Protein AF-D5GDV1-F1 (afdb_monomer)

Solvent-accessible surface area (backbone atoms only — not comparable to full-atom values): 8425 Å² total; per-residue (Å²): 134,84,74,83,81,72,73,79,69,50,81,59,55,53,43,49,48,24,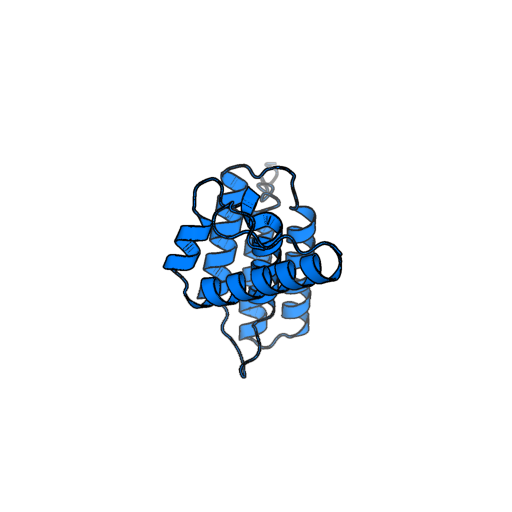51,50,50,18,43,52,23,57,71,71,67,37,60,72,55,20,51,51,21,46,52,52,32,54,52,51,55,61,70,63,66,62,95,67,64,55,75,68,58,41,49,44,51,53,52,40,53,52,48,42,66,72,66,52,68,68,56,94,88,40,81,35,68,65,53,52,52,54,38,50,50,46,44,76,44,34,84,54,60,34,74,84,42,62,54,61,50,46,35,74,74,33,60,69,56,36,54,53,31,52,51,47,45,52,52,50,51,54,53,48,56,74,70,45,90,68,90,79,45,63,60,96,88,38,82,54,130

Sequence (145 aa):
MLRPEWHDSGPEELLLMHARVYALANYWAIEELSELALNRLLFNLQALKATEYNPVQVRYIVELISYVYEKTCMRHGEREPMRQGVTRFTALELTKLDSEGEIARLMGTYGDFADDLLSDLTRRIKLAEVWGGTQHRYLAGIEVC

Mean predicted aligned error: 8.21 Å

Organism: Tuber melanosporum (strain Mel28) (NCBI:txid656061)

Radius of gyration: 17.9 Å; Cα contacts (8 Å, |Δi|>4): 116; chains: 1; bounding box: 34×57×50 Å

Nearest PDB structures (foldseek):
  6hc2-assembly4_S  TM=3.758E-01  e=1.257E+00  Homo sapiens
  5cwn-assembly1_A  TM=3.656E-01  e=2.525E+00  synthetic construct
  5l0y-assembly1_A  TM=4.109E-01  e=3.952E+00  Thermochaetoides thermophila DSM 1495
  5l0y-assembly2_B  TM=3.747E-01  e=6.502E+00  Thermochaetoides thermophila DSM 1495
  4wng-assembly1_A  TM=3.299E-01  e=7.936E+00  Homo sapiens

Foldseek 3Di:
DDDPPPPPPPLLNLLVVLLVQLLVCVVVVVPVSNVVSLVSNLVSLVVPDDPADDPVNLVSLLVNQVSNLVRDDDDPPDDDSSLLSSLLSCLVCVVRSCPVPSVVVVCVVRVVSVVSNVVNNVVVVVVCPVVPPDDQDDDPNDGDD

pLDDT: mean 85.56, std 16.42, range [36.88, 98.19]

Secondary structure (DSSP, 8-state):
-PPP------HHHHHHHHHHHHHHHHHTT-HHHHHHHHHHHHHHHHHT--SS--HHHHHHHHHHHHHHHHH---BTTBPPHHHHHHHHHHHHHHHHHTTTSHHHHHHHH-HHHHHHHHHHHHHHHHHHHHHS----EEETTEEE-

Structure (mmCIF, N/CA/C/O backbone):
data_AF-D5GDV1-F1
#
_entry.id   AF-D5GDV1-F1
#
loop_
_atom_site.group_PDB
_atom_site.id
_atom_site.type_symbol
_atom_site.label_atom_id
_atom_site.label_alt_id
_atom_site.label_comp_id
_atom_site.label_asym_id
_atom_site.label_entity_id
_atom_site.label_seq_id
_atom_site.pdbx_PDB_ins_code
_atom_site.Cartn_x
_atom_site.Cartn_y
_atom_site.Cartn_z
_atom_site.occupancy
_atom_site.B_iso_or_equiv
_atom_site.auth_seq_id
_atom_site.auth_comp_id
_atom_site.auth_asym_id
_atom_site.auth_atom_id
_atom_site.pdbx_PDB_model_num
ATOM 1 N N . MET A 1 1 ? -5.353 38.012 -19.685 1.00 40.47 1 MET A N 1
ATOM 2 C CA . MET A 1 1 ? -4.356 36.922 -19.711 1.00 40.47 1 MET A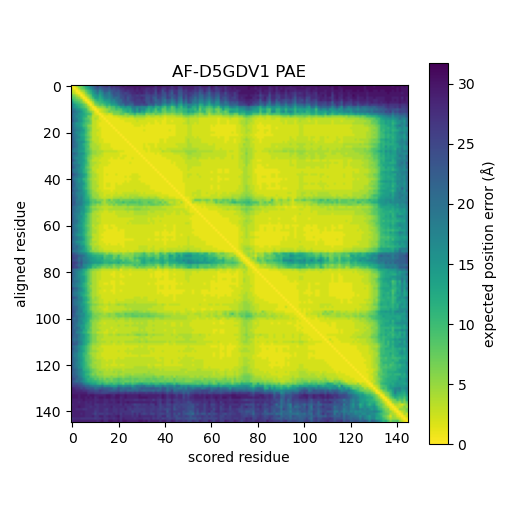 CA 1
ATOM 3 C C . MET A 1 1 ? -4.811 35.908 -18.671 1.00 40.47 1 MET A C 1
ATOM 5 O O . MET A 1 1 ? -4.732 36.203 -17.487 1.00 40.47 1 MET A O 1
ATOM 9 N N . LEU A 1 2 ? -5.456 34.825 -19.107 1.00 38.50 2 LEU A N 1
ATOM 10 C CA . LEU A 1 2 ? -6.005 33.794 -18.220 1.00 38.50 2 LEU A CA 1
ATOM 11 C C . LEU A 1 2 ? -4.826 33.014 -17.624 1.00 38.50 2 LEU A C 1
ATOM 13 O O . LEU A 1 2 ? -3.999 32.499 -18.375 1.00 38.50 2 LEU A O 1
ATOM 17 N N . ARG A 1 3 ? -4.699 32.996 -16.292 1.00 36.88 3 ARG A N 1
ATOM 18 C CA . ARG A 1 3 ? -3.774 32.074 -15.619 1.00 36.88 3 ARG A CA 1
ATOM 19 C C . ARG A 1 3 ? -4.265 30.649 -15.900 1.00 36.88 3 ARG A C 1
ATOM 21 O O . ARG A 1 3 ? -5.477 30.449 -15.860 1.00 36.88 3 ARG A O 1
ATOM 28 N N . PRO A 1 4 ? -3.381 29.677 -16.176 1.00 42.59 4 PRO A N 1
ATOM 29 C CA . PRO A 1 4 ? -3.809 28.292 -16.222 1.00 42.59 4 PRO A CA 1
ATOM 30 C C . PRO A 1 4 ? -4.294 27.928 -14.820 1.00 42.59 4 PRO A C 1
ATOM 32 O O . PRO A 1 4 ? -3.547 28.071 -13.850 1.00 42.59 4 PRO A O 1
ATOM 35 N N . GLU A 1 5 ? -5.550 27.506 -14.721 1.00 38.50 5 GLU A N 1
ATOM 36 C CA . GLU A 1 5 ? -6.055 26.769 -13.572 1.00 38.50 5 GLU A CA 1
ATOM 37 C C . GLU A 1 5 ? -5.334 25.421 -13.577 1.00 38.50 5 GLU A C 1
ATOM 39 O O . GLU A 1 5 ? -5.803 24.432 -14.134 1.00 38.50 5 GLU A O 1
ATOM 44 N N . TRP A 1 6 ? -4.132 25.392 -13.005 1.00 45.56 6 TRP A N 1
ATOM 45 C CA . TRP A 1 6 ? -3.652 24.161 -12.410 1.00 45.56 6 TRP A CA 1
ATOM 46 C C . TRP A 1 6 ? -4.660 23.878 -11.305 1.00 45.56 6 TRP A C 1
ATOM 48 O O . TRP A 1 6 ? -4.632 24.524 -10.259 1.00 45.56 6 TRP A O 1
ATOM 58 N N . HIS A 1 7 ? -5.630 23.008 -11.587 1.00 47.53 7 HIS A N 1
ATOM 59 C CA . HIS A 1 7 ? -6.319 22.303 -10.524 1.00 47.53 7 HIS A CA 1
ATOM 60 C C . HIS A 1 7 ? -5.200 21.774 -9.633 1.00 47.53 7 HIS A C 1
ATOM 62 O O . HIS A 1 7 ? -4.382 20.984 -10.103 1.00 47.53 7 HIS A O 1
ATOM 68 N N . ASP A 1 8 ? -5.097 22.294 -8.409 1.00 49.88 8 ASP A N 1
ATOM 69 C CA . ASP A 1 8 ? -4.275 21.679 -7.378 1.00 49.88 8 ASP A CA 1
ATOM 70 C C . ASP A 1 8 ? -4.830 20.264 -7.231 1.00 49.88 8 ASP A C 1
ATOM 72 O O . ASP A 1 8 ? -5.849 20.037 -6.576 1.00 49.88 8 ASP A O 1
ATOM 76 N N . SER A 1 9 ? -4.219 19.329 -7.955 1.00 55.94 9 SER A N 1
ATOM 77 C CA . SER A 1 9 ? -4.383 17.906 -7.759 1.00 55.94 9 SER A CA 1
ATOM 78 C C . SER A 1 9 ? -4.232 17.671 -6.269 1.00 55.94 9 SER A C 1
ATOM 80 O O . SER A 1 9 ? -3.174 17.967 -5.705 1.00 55.94 9 SER A O 1
ATOM 82 N N . GLY A 1 10 ? -5.308 17.226 -5.616 1.00 63.50 10 GLY A N 1
ATOM 83 C CA . GLY A 1 10 ? -5.282 16.971 -4.181 1.00 63.50 10 GLY A CA 1
ATOM 84 C C . GLY A 1 10 ? -4.095 16.065 -3.831 1.00 63.50 10 GLY A C 1
ATOM 85 O O . GLY A 1 10 ? -3.639 15.295 -4.688 1.00 63.50 10 GLY A O 1
ATOM 86 N N . PRO A 1 11 ? -3.564 16.128 -2.598 1.00 65.00 11 PRO A N 1
ATOM 87 C CA . PRO A 1 11 ? -2.437 15.291 -2.181 1.00 65.00 11 PRO A CA 1
ATOM 88 C C . PRO A 1 11 ? -2.655 13.791 -2.458 1.00 65.00 11 PRO A C 1
ATOM 90 O O . PRO A 1 11 ? -1.700 13.030 -2.590 1.00 65.00 11 PRO A O 1
ATOM 93 N N . GLU A 1 12 ? -3.905 13.367 -2.609 1.00 69.62 12 GLU A N 1
ATOM 94 C CA . GLU A 1 12 ? -4.311 12.015 -2.951 1.00 69.62 12 GLU A CA 1
ATOM 95 C C . GLU A 1 12 ? -4.140 11.649 -4.442 1.00 69.62 12 GLU A C 1
ATOM 97 O O . GLU A 1 12 ? -3.804 10.507 -4.753 1.00 69.62 12 GLU A O 1
ATOM 102 N N . GLU A 1 13 ? -4.270 12.596 -5.379 1.00 79.44 13 GLU A N 1
ATOM 103 C CA . GLU A 1 13 ? -4.007 12.356 -6.811 1.00 79.44 13 GLU A CA 1
ATOM 104 C C . GLU A 1 13 ? -2.504 12.132 -7.070 1.00 79.44 13 GLU A C 1
ATOM 106 O O . GLU A 1 13 ? -2.110 11.354 -7.948 1.00 79.44 13 GLU A O 1
ATOM 111 N N . LEU A 1 14 ? -1.647 12.726 -6.229 1.00 87.50 14 LEU A N 1
ATOM 112 C CA . LEU A 1 14 ? -0.201 12.495 -6.249 1.00 87.50 14 LEU A CA 1
ATOM 113 C C . LEU A 1 14 ? 0.154 11.025 -5.976 1.00 87.50 14 LEU A C 1
ATOM 115 O O . LEU A 1 14 ? 1.105 10.513 -6.570 1.00 87.50 14 LEU A O 1
ATOM 119 N N . LEU A 1 15 ? -0.607 10.321 -5.127 1.00 92.81 15 LEU A N 1
ATOM 120 C CA . LEU A 1 15 ? -0.363 8.902 -4.840 1.00 92.81 15 LEU A CA 1
ATOM 121 C C . LEU A 1 15 ? -0.482 8.061 -6.110 1.00 92.81 15 LEU A C 1
ATOM 123 O O . LEU A 1 15 ? 0.431 7.308 -6.456 1.00 92.81 15 LEU A O 1
ATOM 127 N N . LEU A 1 16 ? -1.581 8.231 -6.844 1.00 94.38 16 LEU A N 1
ATOM 128 C CA . LEU A 1 16 ? -1.817 7.468 -8.063 1.00 94.38 16 LEU A CA 1
ATOM 129 C C . LEU A 1 16 ? -0.818 7.848 -9.164 1.00 94.38 16 LEU A C 1
ATOM 131 O O . LEU A 1 16 ? -0.370 6.981 -9.915 1.00 94.38 16 LEU A O 1
ATOM 135 N N . MET A 1 17 ? -0.408 9.119 -9.238 1.00 95.50 17 MET A N 1
ATOM 136 C CA . MET A 1 17 ? 0.660 9.538 -10.148 1.00 95.50 17 MET A CA 1
ATOM 137 C C . MET A 1 17 ? 1.989 8.844 -9.844 1.00 95.50 17 MET A C 1
ATOM 139 O O . MET A 1 17 ? 2.610 8.305 -10.761 1.00 95.50 17 MET A O 1
ATOM 143 N N . HIS A 1 18 ? 2.420 8.796 -8.582 1.00 96.81 18 HIS A N 1
ATOM 144 C CA . HIS A 1 18 ? 3.657 8.103 -8.222 1.00 96.81 18 HIS A CA 1
ATOM 145 C C . HIS A 1 18 ? 3.580 6.599 -8.506 1.00 96.81 18 HIS A C 1
ATOM 147 O O . HIS A 1 18 ? 4.538 6.040 -9.038 1.00 96.81 18 HIS A O 1
ATOM 153 N N . ALA A 1 19 ? 2.436 5.956 -8.258 1.00 97.00 19 ALA A N 1
ATOM 154 C CA . ALA A 1 19 ? 2.230 4.554 -8.617 1.00 97.00 19 ALA A CA 1
ATOM 155 C C . ALA A 1 19 ? 2.312 4.318 -10.138 1.00 97.00 19 ALA A C 1
ATOM 157 O O . ALA A 1 19 ? 2.924 3.348 -10.584 1.00 97.00 19 ALA A O 1
ATOM 158 N N . ARG A 1 20 ? 1.756 5.228 -10.950 1.00 97.12 20 ARG A N 1
ATOM 159 C CA . ARG A 1 20 ? 1.838 5.165 -12.420 1.00 97.12 20 ARG A CA 1
ATOM 160 C C . ARG A 1 20 ? 3.262 5.332 -12.935 1.00 97.12 20 ARG A C 1
ATOM 162 O O . ARG A 1 20 ? 3.697 4.551 -13.780 1.00 97.12 20 ARG A O 1
ATOM 169 N N . VAL A 1 21 ? 3.992 6.322 -12.418 1.00 97.81 21 VAL A N 1
ATOM 170 C CA . VAL A 1 21 ? 5.405 6.537 -12.769 1.00 97.81 21 VAL A CA 1
ATOM 171 C C . VAL A 1 21 ? 6.234 5.322 -12.371 1.00 97.81 21 VAL A C 1
ATOM 173 O O . VAL A 1 21 ? 7.039 4.859 -13.173 1.00 97.81 21 VAL A O 1
ATOM 176 N N . TYR A 1 22 ? 5.993 4.767 -11.182 1.00 97.56 22 TYR A N 1
ATOM 177 C CA . TYR A 1 22 ? 6.646 3.544 -10.730 1.00 97.56 22 TYR A CA 1
ATOM 178 C C . TYR A 1 22 ? 6.404 2.381 -11.691 1.00 97.56 22 TYR A C 1
ATOM 180 O O . TYR A 1 22 ? 7.362 1.778 -12.166 1.00 97.56 22 TYR A O 1
ATOM 188 N N . ALA A 1 23 ? 5.140 2.080 -12.010 1.00 95.88 23 ALA A N 1
ATOM 189 C CA . ALA A 1 23 ? 4.791 0.959 -12.878 1.00 95.88 23 ALA A CA 1
ATOM 190 C C . ALA A 1 23 ? 5.430 1.103 -14.268 1.00 95.88 23 ALA A C 1
ATOM 192 O O . ALA A 1 23 ? 5.982 0.138 -14.797 1.00 95.88 23 ALA A O 1
ATOM 193 N N . LEU A 1 24 ? 5.421 2.317 -14.827 1.00 96.81 24 LEU A N 1
ATOM 194 C CA . LEU A 1 24 ? 6.059 2.615 -16.105 1.00 96.81 24 LEU A CA 1
ATOM 195 C C . LEU A 1 24 ? 7.584 2.447 -16.034 1.00 96.81 24 LEU A C 1
ATOM 197 O O . LEU A 1 24 ? 8.160 1.745 -16.860 1.00 96.81 24 LEU A O 1
ATOM 201 N N . ALA A 1 25 ? 8.241 3.052 -15.044 1.00 96.50 25 ALA A N 1
ATOM 202 C CA . ALA A 1 25 ? 9.689 2.960 -14.872 1.00 96.50 25 ALA A CA 1
ATOM 203 C C . ALA A 1 25 ? 10.143 1.512 -14.643 1.00 96.50 25 ALA A C 1
ATOM 205 O O . ALA A 1 25 ? 11.099 1.057 -15.264 1.00 96.50 25 ALA A O 1
ATOM 206 N N . ASN A 1 26 ? 9.407 0.762 -13.822 1.00 93.81 26 ASN A N 1
ATOM 207 C CA . ASN A 1 26 ? 9.676 -0.644 -13.539 1.00 93.81 26 ASN A CA 1
ATOM 208 C C . ASN A 1 26 ? 9.436 -1.550 -14.762 1.00 93.81 26 ASN A C 1
ATOM 210 O O . ASN A 1 26 ? 10.113 -2.569 -14.927 1.00 93.81 26 ASN A O 1
ATOM 214 N N . TYR A 1 27 ? 8.484 -1.201 -15.636 1.00 93.19 27 TYR A N 1
ATOM 215 C CA . TYR A 1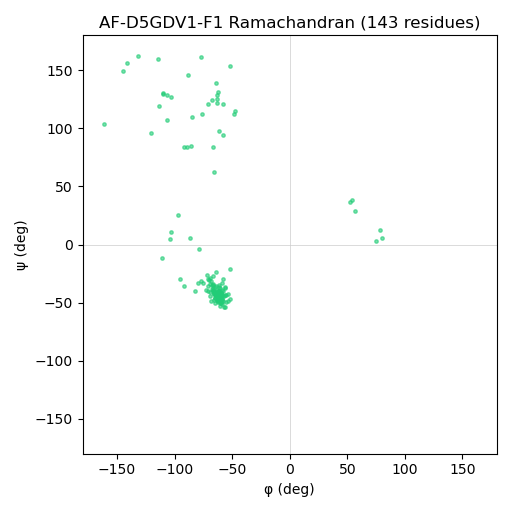 27 ? 8.281 -1.886 -16.916 1.00 93.19 27 TYR A CA 1
ATOM 216 C C . TYR A 1 27 ? 9.474 -1.683 -17.859 1.00 93.19 27 TYR A C 1
ATOM 218 O O . TYR A 1 27 ? 9.938 -2.641 -18.470 1.00 93.19 27 TYR A O 1
ATOM 226 N N . TRP A 1 28 ? 10.009 -0.461 -17.924 1.00 95.69 28 TRP A N 1
ATOM 227 C CA . TRP A 1 28 ? 11.162 -0.109 -18.762 1.00 95.69 28 TRP A CA 1
ATOM 228 C C . TRP A 1 28 ? 12.528 -0.354 -18.104 1.00 95.69 28 TRP A C 1
ATOM 230 O O . TRP A 1 28 ? 13.544 0.008 -18.689 1.00 95.69 28 TRP A O 1
ATOM 240 N N . ALA A 1 29 ? 12.561 -0.957 -16.911 1.00 93.81 29 ALA A N 1
ATOM 241 C CA . ALA A 1 29 ? 13.777 -1.199 -16.127 1.00 93.81 29 ALA A CA 1
ATOM 242 C C . ALA A 1 29 ? 14.623 0.070 -15.872 1.00 93.81 29 ALA A C 1
ATOM 244 O O . ALA A 1 29 ? 15.849 0.030 -15.886 1.00 93.81 29 ALA A O 1
ATOM 245 N N . ILE A 1 30 ? 13.959 1.204 -15.633 1.00 97.12 30 ILE A N 1
ATOM 246 C CA . ILE A 1 30 ? 14.600 2.459 -15.221 1.00 97.12 30 ILE A CA 1
ATOM 247 C C . ILE A 1 30 ? 14.614 2.490 -13.689 1.00 97.12 30 ILE A C 1
ATOM 249 O O . ILE A 1 30 ? 13.698 3.029 -13.056 1.00 97.12 30 ILE A O 1
ATOM 253 N N . GLU A 1 31 ? 15.619 1.845 -13.100 1.00 95.69 31 GLU A N 1
ATOM 254 C CA . GLU A 1 31 ? 15.681 1.561 -11.663 1.00 95.69 31 GLU A CA 1
ATOM 255 C C . GLU A 1 31 ? 15.605 2.832 -10.812 1.00 95.69 31 GLU A C 1
ATOM 257 O O . GLU A 1 31 ? 14.733 2.921 -9.946 1.00 95.69 31 GLU A O 1
ATOM 262 N N . GLU A 1 32 ? 16.400 3.860 -11.116 1.00 97.88 32 GLU A N 1
ATOM 263 C CA . GLU A 1 32 ? 16.459 5.087 -10.312 1.00 97.88 32 GLU A CA 1
ATOM 264 C C . GLU A 1 32 ? 15.125 5.841 -10.315 1.00 97.88 32 GLU A C 1
ATOM 266 O O . GLU A 1 32 ? 14.712 6.417 -9.304 1.00 97.88 32 GLU A O 1
ATOM 271 N N . LEU A 1 33 ? 14.411 5.822 -11.446 1.00 97.88 33 LEU A N 1
ATOM 272 C CA . LEU A 1 33 ? 13.095 6.449 -11.548 1.00 97.88 33 LEU A CA 1
ATOM 273 C C . LEU A 1 33 ? 12.036 5.647 -10.786 1.00 97.88 33 LEU A C 1
ATOM 275 O O . LEU A 1 33 ? 11.174 6.240 -10.134 1.00 97.88 33 LEU A O 1
ATOM 279 N N . SER A 1 34 ? 12.104 4.315 -10.845 1.00 97.06 34 SER A N 1
ATOM 280 C CA . SER A 1 34 ? 11.205 3.454 -10.077 1.00 97.06 34 SER A CA 1
ATOM 281 C C . SER A 1 34 ? 11.427 3.641 -8.572 1.00 97.06 34 SER A C 1
ATOM 283 O O . SER A 1 34 ? 10.472 3.865 -7.831 1.00 97.06 34 SER A O 1
ATOM 285 N N . GLU A 1 35 ? 12.677 3.689 -8.115 1.00 97.62 35 GLU A N 1
ATOM 286 C CA . GLU A 1 35 ? 13.008 3.908 -6.710 1.00 97.62 35 GLU A CA 1
ATOM 287 C C . GLU A 1 35 ? 12.553 5.296 -6.237 1.00 97.62 35 GLU A C 1
ATOM 289 O O . GLU A 1 35 ? 11.917 5.428 -5.188 1.00 97.62 35 GLU A O 1
ATOM 294 N N . LEU A 1 36 ? 12.794 6.339 -7.037 1.00 98.19 36 LEU A N 1
ATOM 295 C CA . LEU A 1 36 ? 12.334 7.692 -6.730 1.00 98.19 36 LEU A CA 1
ATOM 296 C C . LEU A 1 36 ? 10.806 7.753 -6.599 1.00 98.19 36 LEU A C 1
ATOM 298 O O . LEU A 1 36 ? 10.294 8.358 -5.653 1.00 98.19 36 LEU A O 1
ATOM 302 N N . ALA A 1 37 ? 10.075 7.134 -7.527 1.00 98.06 37 ALA A N 1
ATOM 303 C CA . ALA A 1 37 ? 8.617 7.105 -7.500 1.00 98.06 37 ALA A CA 1
ATOM 304 C C . ALA A 1 37 ? 8.082 6.352 -6.273 1.00 98.06 37 ALA A C 1
ATOM 306 O O . ALA A 1 37 ? 7.176 6.851 -5.600 1.00 98.06 37 ALA A O 1
ATOM 307 N N . LEU A 1 38 ? 8.685 5.207 -5.933 1.00 97.94 38 LEU A N 1
ATOM 308 C CA . LEU A 1 38 ? 8.359 4.451 -4.724 1.00 97.94 38 LEU A CA 1
ATOM 309 C C . LEU A 1 38 ? 8.587 5.293 -3.465 1.00 97.94 38 LEU A C 1
ATOM 311 O O . LEU A 1 38 ? 7.682 5.437 -2.645 1.00 97.94 38 LEU A O 1
ATOM 315 N N . ASN A 1 39 ? 9.761 5.910 -3.333 1.00 97.88 39 ASN A N 1
ATOM 316 C CA . ASN A 1 39 ? 10.107 6.732 -2.176 1.00 97.88 39 ASN A CA 1
ATOM 317 C C . ASN A 1 39 ? 9.142 7.912 -1.996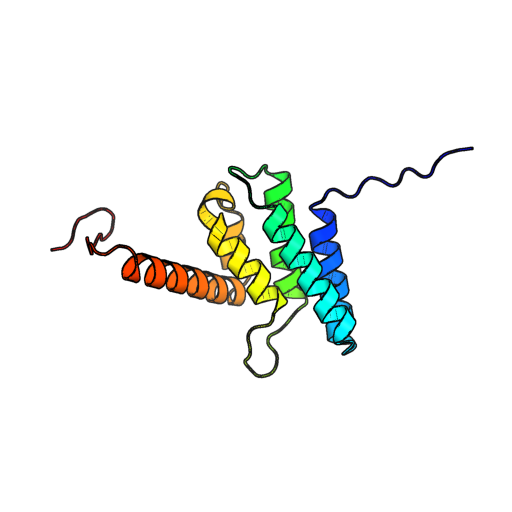 1.00 97.88 39 ASN A C 1
ATOM 319 O O . ASN A 1 39 ? 8.712 8.202 -0.878 1.00 97.88 39 ASN A O 1
ATOM 323 N N . ARG A 1 40 ? 8.753 8.574 -3.093 1.00 96.88 40 ARG A N 1
ATOM 324 C CA . ARG A 1 40 ? 7.775 9.672 -3.053 1.00 96.88 40 ARG A CA 1
ATOM 325 C C . ARG A 1 40 ? 6.387 9.196 -2.644 1.00 96.88 40 ARG A C 1
ATOM 327 O O . ARG A 1 40 ? 5.742 9.857 -1.833 1.00 96.88 40 ARG A O 1
ATOM 334 N N . LEU A 1 41 ? 5.947 8.044 -3.141 1.00 96.94 41 LEU A N 1
ATOM 335 C CA . LEU A 1 41 ? 4.678 7.457 -2.728 1.00 96.94 41 LEU A CA 1
ATOM 336 C C . LEU A 1 41 ? 4.670 7.118 -1.235 1.00 96.94 41 LEU A C 1
ATOM 338 O O . LEU A 1 41 ? 3.743 7.506 -0.530 1.00 96.94 41 LEU A O 1
ATOM 342 N N . LEU A 1 42 ? 5.714 6.450 -0.735 1.00 96.25 42 LEU A N 1
ATOM 343 C CA . LEU A 1 42 ? 5.818 6.083 0.680 1.00 96.25 42 LEU A CA 1
ATOM 344 C C . LEU A 1 42 ? 5.830 7.313 1.592 1.00 96.25 42 LEU A C 1
ATOM 346 O O . LEU A 1 42 ? 5.178 7.307 2.636 1.00 96.25 42 LEU A O 1
ATOM 350 N N . PHE A 1 43 ? 6.529 8.375 1.188 1.00 94.94 43 PHE A N 1
ATOM 351 C CA . PHE A 1 43 ? 6.524 9.648 1.903 1.00 94.94 43 PHE A CA 1
ATOM 352 C C . PHE A 1 43 ? 5.112 10.247 1.987 1.00 94.94 43 PHE A C 1
ATOM 354 O O . PHE A 1 43 ? 4.663 10.623 3.069 1.00 94.94 43 PHE A O 1
ATOM 361 N N . ASN A 1 44 ? 4.379 10.274 0.872 1.00 93.25 44 ASN A N 1
ATOM 362 C CA . ASN A 1 44 ? 3.015 10.804 0.844 1.00 93.25 44 ASN A CA 1
ATOM 363 C C . ASN A 1 44 ? 2.029 9.936 1.645 1.00 93.25 44 ASN A C 1
ATOM 365 O O . ASN A 1 44 ? 1.198 10.479 2.366 1.00 93.25 44 ASN A O 1
ATOM 369 N N . LEU A 1 45 ? 2.154 8.603 1.612 1.00 93.75 45 LEU A N 1
ATOM 370 C CA . LEU A 1 45 ? 1.363 7.713 2.475 1.00 93.75 45 LEU A CA 1
ATOM 371 C C . LEU A 1 45 ? 1.630 7.974 3.962 1.00 93.75 45 LEU A C 1
ATOM 373 O O . LEU A 1 45 ? 0.706 7.981 4.770 1.00 93.75 45 LEU A O 1
ATOM 377 N N . GLN A 1 46 ? 2.885 8.218 4.344 1.00 92.19 46 GLN A N 1
ATOM 378 C CA . GLN A 1 46 ? 3.210 8.580 5.725 1.00 92.19 46 GLN A CA 1
ATOM 379 C C . GLN A 1 46 ? 2.590 9.919 6.128 1.00 92.19 46 GLN A C 1
ATOM 381 O O . GLN A 1 46 ? 2.070 10.023 7.238 1.00 92.19 46 GLN A O 1
ATOM 386 N N . ALA A 1 47 ? 2.614 10.910 5.235 1.00 90.19 47 ALA A N 1
ATOM 387 C CA . ALA A 1 47 ? 1.995 12.212 5.462 1.00 90.19 47 ALA A CA 1
ATOM 388 C C . ALA A 1 47 ? 0.458 12.138 5.537 1.00 90.19 47 ALA A C 1
ATOM 390 O O . ALA A 1 47 ? -0.157 12.948 6.223 1.00 90.19 47 ALA A O 1
ATOM 391 N N . LEU A 1 48 ? -0.155 11.149 4.879 1.00 89.69 48 LEU A N 1
ATOM 392 C CA . LEU A 1 48 ? -1.601 10.917 4.877 1.00 89.69 48 LEU A CA 1
ATOM 393 C C . LEU A 1 48 ? -2.111 10.209 6.148 1.00 89.69 48 LEU A C 1
ATOM 395 O O . LEU A 1 48 ? -3.314 10.010 6.309 1.00 89.69 48 LEU A O 1
ATOM 399 N N . LYS A 1 49 ? -1.235 9.799 7.073 1.00 88.38 49 LYS A N 1
ATOM 400 C CA . LYS A 1 49 ? -1.677 9.227 8.353 1.00 88.38 49 LYS A CA 1
ATOM 401 C C . LYS A 1 49 ? -2.561 10.221 9.099 1.00 88.38 49 LYS A C 1
ATOM 403 O O . LYS A 1 49 ? -2.120 11.311 9.451 1.00 88.38 49 LYS A O 1
ATOM 408 N N . ALA A 1 50 ? -3.792 9.811 9.375 1.00 84.06 50 ALA A N 1
ATOM 409 C CA . ALA A 1 50 ? -4.795 10.660 9.996 1.00 84.06 50 ALA A CA 1
ATOM 410 C C . ALA A 1 50 ? -5.486 9.940 11.158 1.00 84.06 50 ALA A C 1
ATOM 412 O O . ALA A 1 50 ? -5.430 8.714 11.289 1.00 84.06 50 ALA A O 1
ATOM 413 N N . THR A 1 51 ? -6.138 10.706 12.030 1.00 83.19 51 THR A N 1
ATOM 414 C CA . THR A 1 51 ? -7.010 10.140 13.073 1.00 83.19 51 THR A CA 1
ATOM 415 C C . THR A 1 51 ? -8.270 9.530 12.457 1.00 83.19 51 THR A C 1
ATOM 417 O O . THR A 1 51 ? -8.736 8.501 12.935 1.00 83.19 51 THR A O 1
ATOM 420 N N . GLU A 1 52 ? -8.763 10.125 11.370 1.00 88.56 52 GLU A N 1
ATOM 421 C CA . GLU A 1 52 ? -9.945 9.706 10.620 1.00 88.56 52 GLU A CA 1
ATOM 422 C C . GLU A 1 52 ? -9.731 9.981 9.127 1.00 88.56 52 GLU A C 1
ATOM 424 O O . GLU A 1 52 ? -9.028 10.928 8.766 1.00 88.56 52 GLU A O 1
ATOM 429 N N . TYR A 1 53 ? -10.339 9.153 8.277 1.00 90.75 53 TYR A N 1
ATOM 430 C CA . TYR A 1 53 ? -10.331 9.315 6.827 1.00 90.75 53 TYR A CA 1
ATOM 431 C C . TYR A 1 53 ? -11.717 9.715 6.346 1.00 90.75 53 TYR A C 1
ATOM 433 O O . TYR A 1 53 ? -12.706 9.069 6.686 1.00 90.75 53 TYR A O 1
ATOM 441 N N . ASN A 1 54 ? -11.793 10.758 5.523 1.00 90.81 54 ASN A N 1
ATOM 442 C CA . ASN A 1 54 ? -13.044 11.080 4.844 1.00 90.81 54 ASN A CA 1
ATOM 443 C C . ASN A 1 54 ? -13.280 10.122 3.647 1.00 90.81 54 ASN A C 1
ATOM 445 O O . ASN A 1 54 ? -12.322 9.524 3.143 1.00 90.81 54 ASN A O 1
ATOM 449 N N . PRO A 1 55 ? -14.519 10.001 3.131 1.00 90.94 55 PRO A N 1
ATOM 450 C CA . PRO A 1 55 ? -14.833 9.065 2.042 1.00 90.94 55 PRO A CA 1
ATOM 451 C C . PRO A 1 55 ? -14.016 9.284 0.761 1.00 90.94 55 PRO A C 1
ATOM 453 O O . PRO A 1 55 ? -13.734 8.344 0.019 1.00 90.94 55 PRO A O 1
ATOM 456 N N . VAL A 1 56 ? -13.600 10.526 0.493 1.00 89.62 56 VAL A N 1
ATOM 457 C CA . VAL A 1 56 ? -12.771 10.856 -0.672 1.00 89.62 56 VAL A CA 1
ATOM 458 C C . VAL A 1 56 ? -11.366 10.268 -0.513 1.00 89.62 56 VAL A C 1
ATOM 460 O O . VAL A 1 56 ? -10.864 9.642 -1.442 1.00 89.62 56 VAL A O 1
ATOM 463 N N . GLN A 1 57 ? -10.759 10.394 0.668 1.00 91.06 57 GLN A N 1
ATOM 464 C CA . GLN A 1 57 ? -9.452 9.806 0.975 1.00 91.06 57 GLN A CA 1
ATOM 465 C C . GLN A 1 57 ? -9.483 8.278 0.921 1.00 91.06 57 GLN A C 1
ATOM 467 O O . GLN A 1 57 ? -8.584 7.673 0.337 1.00 91.06 57 GLN A O 1
ATOM 472 N N . VAL A 1 58 ? -10.531 7.656 1.475 1.00 93.31 58 VAL A N 1
ATOM 473 C CA . VAL A 1 58 ? -10.721 6.198 1.396 1.00 93.31 58 VAL A CA 1
ATOM 474 C C .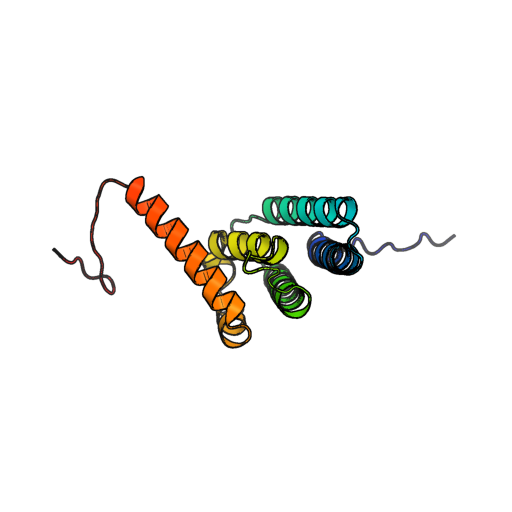 VAL A 1 58 ? -10.788 5.752 -0.063 1.00 93.31 58 VAL A C 1
ATOM 476 O O . VAL A 1 58 ? -10.059 4.839 -0.451 1.00 93.31 58 VAL A O 1
ATOM 479 N N . ARG A 1 59 ? -11.576 6.442 -0.900 1.00 92.44 59 ARG A N 1
ATOM 480 C CA . ARG A 1 59 ? -11.674 6.134 -2.334 1.00 92.44 59 ARG A CA 1
ATOM 481 C C . ARG A 1 59 ? -10.313 6.179 -3.030 1.00 92.44 59 ARG A C 1
ATOM 483 O O . ARG A 1 59 ? -9.997 5.267 -3.785 1.00 92.44 59 ARG A O 1
ATOM 490 N N . TYR A 1 60 ? -9.482 7.180 -2.752 1.00 92.38 60 TYR A N 1
ATOM 491 C CA . TYR A 1 60 ? -8.153 7.259 -3.362 1.00 92.38 60 TYR A CA 1
ATOM 492 C C . TYR A 1 60 ? -7.211 6.135 -2.921 1.00 92.38 60 TYR A C 1
ATOM 494 O O . TYR A 1 60 ? -6.448 5.619 -3.736 1.00 92.38 60 TYR A O 1
ATOM 502 N N . ILE A 1 61 ? -7.274 5.713 -1.656 1.00 95.19 61 ILE A N 1
ATOM 503 C CA . ILE A 1 61 ? -6.518 4.544 -1.188 1.00 95.19 61 ILE A CA 1
ATOM 504 C C . ILE A 1 61 ? -7.014 3.265 -1.868 1.00 95.19 61 ILE A C 1
ATOM 506 O O . ILE A 1 61 ? -6.203 2.439 -2.284 1.00 95.19 61 ILE A O 1
ATOM 510 N N . VAL A 1 62 ? -8.327 3.119 -2.043 1.00 96.12 62 VAL A N 1
ATOM 511 C CA . VAL A 1 62 ? -8.934 1.983 -2.750 1.00 96.12 62 VAL A CA 1
ATOM 512 C C . VAL A 1 62 ? -8.491 1.934 -4.214 1.00 96.12 62 VAL A C 1
ATOM 514 O O . VAL A 1 62 ? -8.100 0.874 -4.713 1.00 96.12 62 VAL A O 1
ATOM 517 N N . GLU A 1 63 ? -8.491 3.081 -4.895 1.00 96.19 63 GLU A N 1
ATOM 518 C CA . GLU A 1 63 ? -7.991 3.220 -6.265 1.00 96.19 63 GLU A CA 1
ATOM 519 C C . GLU A 1 63 ? -6.495 2.900 -6.357 1.00 96.19 63 GLU A C 1
ATOM 521 O O . GLU A 1 63 ? -6.071 2.199 -7.276 1.00 96.19 63 GLU A O 1
ATOM 526 N N . LEU A 1 64 ? -5.697 3.356 -5.388 1.00 97.12 64 LEU A N 1
ATOM 527 C CA . LEU A 1 64 ? -4.269 3.060 -5.322 1.00 97.12 64 LEU A CA 1
ATOM 528 C C . LEU A 1 64 ? -4.006 1.558 -5.162 1.00 97.12 64 LEU A C 1
ATOM 530 O O . LEU A 1 64 ? -3.187 1.009 -5.900 1.00 97.12 64 LEU A O 1
ATOM 534 N N . ILE A 1 65 ? -4.689 0.894 -4.223 1.00 97.44 65 ILE A N 1
ATOM 535 C CA . ILE A 1 65 ? -4.553 -0.554 -4.005 1.00 97.44 65 ILE A CA 1
ATOM 536 C C . ILE A 1 65 ? -4.917 -1.296 -5.290 1.00 97.44 65 ILE A C 1
ATOM 538 O O . ILE A 1 65 ? -4.118 -2.092 -5.780 1.00 97.44 65 ILE A O 1
ATOM 542 N N . SER A 1 66 ? -6.078 -0.983 -5.871 1.00 97.31 66 SER A N 1
ATOM 543 C CA . SER A 1 66 ? -6.536 -1.603 -7.120 1.00 97.31 66 SER A CA 1
ATOM 544 C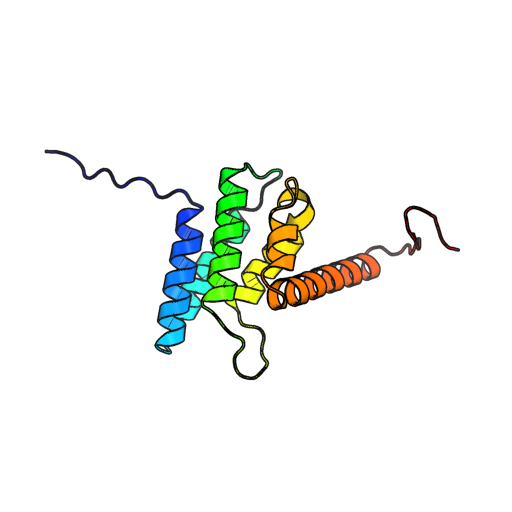 C . SER A 1 66 ? -5.495 -1.440 -8.226 1.00 97.31 66 SER A C 1
ATOM 546 O O . SER A 1 66 ? -5.063 -2.419 -8.827 1.00 97.31 66 SER A O 1
ATOM 548 N N . TYR A 1 67 ? -5.005 -0.215 -8.432 1.00 97.31 67 TYR A N 1
ATOM 549 C CA . TYR A 1 67 ? -4.009 0.073 -9.457 1.00 97.31 67 TYR A CA 1
ATOM 550 C C . TYR A 1 67 ? -2.721 -0.732 -9.264 1.00 97.31 67 TYR A C 1
ATOM 552 O O . TYR A 1 67 ? -2.210 -1.325 -10.212 1.00 97.31 67 TYR A O 1
ATOM 560 N N . VAL A 1 68 ? -2.176 -0.759 -8.047 1.00 96.50 68 VAL A N 1
ATOM 561 C CA . VAL A 1 68 ? -0.912 -1.449 -7.772 1.00 96.50 68 VAL A CA 1
ATOM 562 C C . VAL A 1 68 ? -1.068 -2.959 -7.970 1.00 96.50 68 VAL A C 1
ATOM 564 O O . VAL A 1 68 ? -0.224 -3.574 -8.617 1.00 96.50 68 VAL A O 1
ATOM 567 N N . TYR A 1 69 ? -2.173 -3.557 -7.521 1.00 95.62 69 TYR A N 1
ATOM 568 C CA . TYR A 1 69 ? -2.416 -4.987 -7.728 1.00 95.62 69 TYR A CA 1
ATOM 569 C C . TYR A 1 69 ? -2.747 -5.350 -9.185 1.00 95.62 69 TYR A C 1
ATOM 571 O O . TYR A 1 69 ? -2.422 -6.453 -9.619 1.00 95.62 69 TYR A O 1
ATOM 579 N N . GLU A 1 70 ? -3.293 -4.429 -9.979 1.00 95.19 70 GLU A N 1
ATOM 580 C CA . GLU A 1 70 ? -3.503 -4.636 -11.417 1.00 95.19 70 GLU A CA 1
ATOM 581 C C . GLU A 1 70 ? -2.239 -4.441 -12.268 1.00 95.19 70 GLU A C 1
ATOM 583 O O . GLU A 1 70 ? -2.110 -5.052 -13.332 1.00 95.19 70 GLU A O 1
ATOM 588 N N . LYS A 1 71 ? -1.347 -3.521 -11.876 1.00 95.00 71 LYS A N 1
ATOM 589 C CA . LYS A 1 71 ? -0.259 -3.027 -12.744 1.00 95.00 71 LYS A CA 1
ATOM 590 C C . LYS A 1 71 ? 1.134 -3.456 -12.327 1.00 95.00 71 LYS A C 1
ATOM 592 O O . LYS A 1 71 ? 2.067 -3.296 -13.114 1.00 95.00 71 LYS A O 1
ATOM 597 N N . THR A 1 72 ? 1.295 -4.008 -11.134 1.00 91.56 72 THR A N 1
ATOM 598 C CA . THR A 1 72 ? 2.552 -4.619 -10.705 1.00 91.56 72 THR A CA 1
ATOM 599 C C . THR A 1 72 ? 2.355 -6.116 -10.505 1.00 91.56 72 THR A C 1
ATOM 601 O O . THR A 1 72 ? 1.232 -6.591 -10.364 1.00 91.56 72 THR A O 1
ATOM 604 N N . CYS A 1 73 ? 3.437 -6.888 -10.529 1.00 82.00 73 CYS A N 1
ATOM 605 C CA . CYS A 1 73 ? 3.414 -8.323 -10.269 1.00 82.00 73 CYS A CA 1
ATOM 606 C C . CYS A 1 73 ? 4.648 -8.719 -9.459 1.00 82.00 73 CYS A C 1
ATOM 608 O O . CYS A 1 73 ? 5.673 -8.032 -9.496 1.00 82.00 73 CYS A O 1
ATOM 610 N N . MET A 1 74 ? 4.555 -9.833 -8.730 1.00 77.69 74 MET A N 1
ATOM 611 C CA . MET A 1 74 ? 5.719 -10.400 -8.054 1.00 77.69 74 MET A CA 1
ATOM 612 C C . MET A 1 74 ? 6.766 -10.798 -9.095 1.00 77.69 74 MET A C 1
ATOM 614 O O . MET A 1 74 ? 6.457 -11.479 -10.077 1.00 77.69 74 MET A O 1
ATOM 618 N N . ARG A 1 75 ? 8.015 -10.388 -8.876 1.00 68.69 75 ARG A N 1
ATOM 619 C CA . ARG A 1 75 ? 9.153 -10.799 -9.701 1.00 68.69 75 ARG A CA 1
ATOM 620 C C . ARG A 1 75 ? 10.024 -11.731 -8.872 1.00 68.69 75 ARG A C 1
ATOM 622 O O . ARG A 1 75 ? 10.362 -11.415 -7.740 1.00 68.69 75 ARG A O 1
ATOM 629 N N . HIS A 1 76 ? 10.363 -12.887 -9.437 1.00 71.69 76 HIS A N 1
ATOM 630 C CA . HIS A 1 76 ? 11.288 -13.853 -8.827 1.00 71.69 76 HIS A CA 1
ATOM 631 C C . HIS A 1 76 ? 10.889 -14.341 -7.419 1.00 71.69 76 HIS A C 1
ATOM 633 O O . HIS A 1 76 ? 11.746 -14.695 -6.619 1.00 71.69 76 HIS A O 1
ATOM 639 N N . GLY A 1 77 ? 9.586 -14.375 -7.113 1.00 71.94 77 GLY A N 1
ATOM 640 C CA . GLY A 1 77 ? 9.083 -14.809 -5.803 1.00 71.94 77 GLY A CA 1
ATOM 641 C C . GLY A 1 77 ? 9.282 -13.789 -4.677 1.00 71.94 77 GLY A C 1
ATOM 642 O O . GLY A 1 77 ? 8.920 -14.071 -3.537 1.00 71.94 77 GLY A O 1
ATOM 643 N N . GLU A 1 78 ? 9.815 -12.604 -4.980 1.00 77.44 78 GLU A N 1
ATOM 644 C CA . GLU A 1 78 ? 9.912 -11.507 -4.025 1.00 77.44 78 GLU A CA 1
ATOM 645 C C . GLU A 1 78 ? 8.643 -10.653 -4.051 1.00 77.44 78 GLU A C 1
ATOM 647 O O . GLU A 1 78 ? 8.005 -10.457 -5.095 1.00 77.44 78 GLU A O 1
ATOM 652 N N . ARG A 1 79 ? 8.273 -10.127 -2.876 1.00 80.00 79 ARG A N 1
ATOM 653 C CA . ARG A 1 79 ? 7.167 -9.173 -2.780 1.00 80.00 79 ARG A CA 1
ATOM 654 C C . ARG A 1 79 ? 7.519 -7.919 -3.556 1.00 80.00 79 ARG A C 1
ATOM 656 O O . ARG A 1 79 ? 8.553 -7.303 -3.322 1.00 80.00 79 ARG A O 1
ATOM 663 N N . GLU A 1 80 ? 6.606 -7.525 -4.428 1.00 93.31 80 GLU A N 1
ATOM 664 C CA . GLU A 1 80 ? 6.742 -6.306 -5.204 1.00 93.31 80 GLU A CA 1
ATOM 665 C C . GLU A 1 80 ? 6.764 -5.082 -4.253 1.00 93.31 80 GLU A C 1
ATOM 667 O O . GLU A 1 80 ? 5.861 -4.954 -3.415 1.00 93.31 80 GLU A O 1
ATOM 672 N N . PRO A 1 81 ? 7.796 -4.212 -4.311 1.00 95.12 81 PRO A N 1
ATOM 673 C CA . PRO A 1 81 ? 7.995 -3.137 -3.335 1.00 95.12 81 PRO A CA 1
ATOM 674 C C . PRO A 1 81 ? 6.816 -2.170 -3.188 1.00 95.12 81 PRO A C 1
ATOM 676 O O . PRO A 1 81 ? 6.506 -1.748 -2.071 1.00 95.12 81 PRO A O 1
ATOM 679 N N . MET A 1 82 ? 6.134 -1.834 -4.286 1.00 96.00 82 MET A N 1
ATOM 680 C CA . MET A 1 82 ? 4.973 -0.951 -4.263 1.00 96.00 82 MET A CA 1
ATOM 681 C C . MET A 1 82 ? 3.783 -1.611 -3.555 1.00 96.00 82 MET A C 1
ATOM 683 O O . MET A 1 82 ? 3.225 -1.008 -2.633 1.00 96.00 82 MET A O 1
ATOM 687 N N . ARG A 1 83 ? 3.445 -2.867 -3.895 1.00 96.12 83 ARG A N 1
ATOM 688 C CA . ARG A 1 83 ? 2.445 -3.676 -3.165 1.00 96.12 83 ARG A CA 1
ATOM 689 C C . ARG A 1 83 ? 2.777 -3.729 -1.680 1.00 96.12 83 ARG A C 1
ATOM 691 O O . ARG A 1 83 ? 1.927 -3.437 -0.847 1.00 96.12 83 ARG A O 1
ATOM 698 N N . GLN A 1 84 ? 4.030 -4.024 -1.334 1.00 95.56 84 GLN A N 1
ATOM 699 C CA . GLN A 1 84 ? 4.461 -4.094 0.062 1.00 95.56 84 GLN A CA 1
ATOM 700 C C . GLN A 1 84 ? 4.266 -2.758 0.797 1.00 95.56 84 GLN A C 1
ATOM 702 O O . GLN A 1 84 ? 3.807 -2.743 1.939 1.00 95.56 84 GLN A O 1
ATOM 707 N N . GLY A 1 85 ? 4.616 -1.640 0.163 1.00 96.31 85 GLY A N 1
ATOM 708 C CA . GLY A 1 85 ? 4.455 -0.303 0.724 1.00 96.31 85 GLY A CA 1
ATOM 709 C C . GLY A 1 85 ? 3.001 0.042 1.033 1.00 96.31 85 GLY A C 1
ATOM 710 O O . GLY A 1 85 ? 2.670 0.400 2.168 1.00 96.31 85 GLY A O 1
ATOM 711 N N . VAL A 1 86 ? 2.137 -0.115 0.029 1.00 96.75 86 VAL A N 1
ATOM 712 C CA . VAL A 1 86 ? 0.702 0.167 0.137 1.00 96.75 86 VAL A CA 1
ATOM 713 C C . VAL A 1 86 ? 0.050 -0.755 1.163 1.00 96.75 86 VAL A C 1
ATOM 715 O O . VAL A 1 86 ? -0.625 -0.279 2.071 1.00 96.75 86 VAL A O 1
ATOM 718 N N . THR A 1 87 ? 0.316 -2.059 1.104 1.00 96.88 87 THR A N 1
ATOM 719 C CA . THR A 1 87 ? -0.312 -3.028 2.007 1.00 96.88 87 THR A CA 1
ATOM 720 C C . THR A 1 87 ? 0.121 -2.846 3.460 1.00 96.88 87 THR A C 1
ATOM 722 O O . THR A 1 87 ? -0.706 -2.955 4.366 1.00 96.88 87 THR A O 1
ATOM 725 N N . ARG A 1 88 ? 1.377 -2.460 3.719 1.00 96.25 88 ARG A N 1
ATOM 726 C CA . ARG A 1 88 ? 1.825 -2.098 5.074 1.00 96.25 88 ARG A CA 1
ATOM 727 C C . ARG A 1 88 ? 1.106 -0.873 5.618 1.00 96.25 88 ARG A C 1
ATOM 729 O O . ARG A 1 88 ? 0.761 -0.858 6.801 1.00 96.25 88 ARG A O 1
ATOM 736 N N . PHE A 1 89 ? 0.908 0.146 4.785 1.00 96.44 89 PHE A N 1
ATOM 737 C CA . PHE A 1 89 ? 0.134 1.325 5.162 1.00 96.44 89 PHE A CA 1
ATOM 738 C C . PHE A 1 89 ? -1.320 0.943 5.464 1.00 96.44 89 PHE A C 1
ATOM 740 O O . PHE A 1 89 ? -1.813 1.248 6.548 1.00 96.44 89 PHE A O 1
ATOM 747 N N . THR A 1 90 ? -1.963 0.189 4.570 1.00 96.75 90 THR A N 1
ATOM 748 C CA . THR A 1 90 ? -3.346 -0.258 4.758 1.00 96.75 90 THR A CA 1
ATOM 749 C C . THR A 1 90 ? -3.499 -1.105 6.009 1.00 96.75 90 THR A C 1
ATOM 751 O O . THR A 1 90 ? -4.436 -0.890 6.764 1.00 96.75 90 THR A O 1
ATOM 754 N N . ALA A 1 91 ? -2.558 -2.011 6.296 1.00 96.50 91 ALA A N 1
ATOM 755 C CA . ALA A 1 91 ? -2.562 -2.762 7.542 1.00 96.50 91 ALA A CA 1
ATOM 756 C C . ALA A 1 91 ? -2.563 -1.804 8.740 1.00 96.50 91 ALA A C 1
ATOM 758 O O . ALA A 1 91 ? -3.435 -1.911 9.602 1.00 96.50 91 ALA A O 1
ATOM 759 N N . LEU A 1 92 ? -1.610 -0.863 8.794 1.00 95.50 92 LEU A N 1
ATOM 760 C CA . LEU A 1 92 ? -1.455 0.085 9.904 1.00 95.50 92 LEU A CA 1
ATOM 761 C C . LEU A 1 92 ? -2.738 0.861 10.209 1.00 95.50 92 LEU A C 1
ATOM 763 O O . LEU A 1 92 ? -3.093 0.983 11.381 1.00 95.50 92 LEU A O 1
ATOM 767 N N . GLU A 1 93 ? -3.432 1.303 9.167 1.00 95.25 93 GLU A N 1
ATOM 768 C CA . GLU A 1 93 ? -4.608 2.167 9.257 1.00 95.25 93 GLU A CA 1
ATOM 769 C C . GLU A 1 93 ? -5.936 1.413 9.034 1.00 95.25 93 GLU A C 1
ATOM 771 O O . GLU A 1 93 ? -6.985 2.044 8.915 1.00 95.25 93 GLU A O 1
ATOM 776 N N . LEU A 1 94 ? -5.915 0.071 9.005 1.00 95.31 94 LEU A N 1
ATOM 777 C CA . LEU A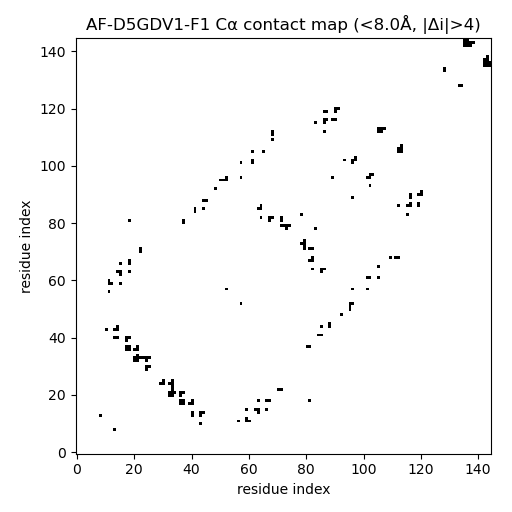 1 94 ? -7.037 -0.771 8.559 1.00 95.31 94 LEU A CA 1
ATOM 778 C C . LEU A 1 94 ? -8.357 -0.433 9.251 1.00 95.31 94 LEU A C 1
ATOM 780 O O . LEU A 1 94 ? -9.376 -0.274 8.590 1.00 95.31 94 LEU A O 1
ATOM 784 N N . THR A 1 95 ? -8.336 -0.279 10.576 1.00 92.12 95 THR A N 1
ATOM 785 C CA . THR A 1 95 ? -9.545 -0.007 11.367 1.00 92.12 95 THR A CA 1
ATOM 786 C C . THR A 1 95 ? -10.191 1.335 11.033 1.00 92.12 95 THR A C 1
ATOM 788 O O . THR A 1 95 ? -11.377 1.509 11.286 1.00 92.12 95 THR A O 1
ATOM 791 N N . LYS A 1 96 ? -9.422 2.288 10.495 1.00 93.75 96 LYS A N 1
ATOM 792 C CA . LYS A 1 96 ? -9.912 3.607 10.076 1.00 93.75 96 LYS A CA 1
ATOM 793 C C . LYS A 1 96 ? -10.319 3.611 8.605 1.00 93.75 96 LYS A C 1
ATOM 795 O O . LYS A 1 96 ? -11.260 4.302 8.243 1.00 93.75 96 LYS A O 1
ATOM 800 N N . LEU A 1 97 ? -9.590 2.869 7.768 1.00 94.19 97 LEU A N 1
ATOM 801 C CA . LEU A 1 97 ? -9.831 2.791 6.327 1.00 94.19 97 LEU A CA 1
ATOM 802 C C . LEU A 1 97 ? -11.047 1.927 5.970 1.00 94.19 97 LEU A C 1
ATOM 804 O O . LEU A 1 97 ? -11.717 2.216 4.986 1.00 94.19 97 LEU A O 1
ATOM 808 N N . ASP A 1 98 ? -11.335 0.877 6.744 1.00 93.62 98 ASP A N 1
ATOM 809 C CA . ASP A 1 98 ? -12.394 -0.095 6.433 1.00 93.62 98 ASP A CA 1
ATOM 810 C C . ASP A 1 98 ? -13.725 0.185 7.156 1.00 93.62 98 ASP A C 1
ATOM 812 O O . ASP A 1 98 ? -14.523 -0.723 7.376 1.00 93.62 98 ASP A O 1
ATOM 816 N N . SER A 1 99 ? -13.990 1.440 7.534 1.00 87.25 99 SER A N 1
ATOM 817 C CA . SER A 1 99 ? -15.232 1.827 8.224 1.00 87.25 99 SER A CA 1
ATOM 818 C C . SER A 1 99 ? -16.495 1.509 7.411 1.00 87.25 99 SER A C 1
ATOM 820 O O . SER A 1 99 ? -17.525 1.152 7.982 1.00 87.25 99 SER A O 1
ATOM 822 N N . GLU A 1 100 ? -16.404 1.596 6.082 1.00 89.94 100 GLU A N 1
ATOM 823 C CA . GLU A 1 100 ? -17.491 1.311 5.135 1.00 89.94 100 GLU A CA 1
ATOM 824 C C . GLU A 1 100 ? -17.334 -0.049 4.418 1.00 89.94 100 GLU A C 1
ATOM 826 O O . GLU A 1 100 ? -18.139 -0.402 3.551 1.00 89.94 100 GLU A O 1
ATOM 831 N N . GLY A 1 101 ? -16.319 -0.845 4.779 1.00 93.62 101 GLY A N 1
ATOM 832 C CA . GLY A 1 101 ? -16.077 -2.173 4.201 1.00 93.62 101 GLY A CA 1
ATOM 833 C C . GLY A 1 101 ? -15.417 -2.177 2.814 1.00 93.62 101 GLY A C 1
ATOM 834 O O . GLY A 1 101 ? -15.414 -3.210 2.140 1.00 93.62 101 GLY A O 1
ATOM 835 N N . GLU A 1 102 ? -14.891 -1.045 2.337 1.00 94.81 102 GLU A N 1
ATOM 836 C CA . GLU A 1 102 ? -14.253 -0.956 1.015 1.00 94.81 102 GLU A CA 1
ATOM 837 C C . GLU A 1 102 ? -12.949 -1.769 0.930 1.00 94.81 102 GLU A C 1
ATOM 839 O O . GLU A 1 102 ? -12.662 -2.380 -0.102 1.00 94.81 102 GLU A O 1
ATOM 844 N N . ILE A 1 103 ? -12.178 -1.854 2.020 1.00 96.19 103 ILE A N 1
ATOM 845 C CA . ILE A 1 103 ? -10.963 -2.678 2.058 1.00 96.19 103 ILE A CA 1
ATOM 846 C C . ILE A 1 103 ? -11.343 -4.160 2.074 1.00 96.19 103 ILE A C 1
ATOM 848 O O . ILE A 1 103 ? -10.740 -4.953 1.348 1.00 96.19 103 ILE A O 1
ATOM 852 N N . ALA A 1 104 ? -12.386 -4.536 2.819 1.00 95.19 104 ALA A N 1
ATOM 853 C CA . ALA A 1 104 ? -12.912 -5.899 2.805 1.00 95.19 104 ALA A CA 1
ATOM 854 C C . ALA A 1 104 ? -13.372 -6.331 1.399 1.00 95.19 104 ALA A C 1
ATOM 856 O O . ALA A 1 104 ? -13.113 -7.461 0.977 1.00 95.19 104 ALA A O 1
ATOM 857 N N . ARG A 1 105 ? -13.993 -5.429 0.625 1.00 96.62 105 ARG A N 1
ATOM 858 C CA . ARG A 1 105 ? -14.341 -5.697 -0.783 1.00 96.62 105 ARG A CA 1
ATOM 859 C C . ARG A 1 105 ? -13.102 -5.919 -1.644 1.00 96.62 105 ARG A C 1
ATOM 861 O O . ARG A 1 105 ? -13.089 -6.855 -2.441 1.00 96.62 105 ARG A O 1
ATOM 868 N N . LEU A 1 106 ? -12.050 -5.117 -1.467 1.00 96.62 106 LEU A N 1
ATOM 869 C CA . LEU A 1 106 ? -10.790 -5.310 -2.191 1.00 96.62 106 LEU A CA 1
ATOM 870 C C . LEU A 1 106 ? -10.142 -6.663 -1.898 1.00 96.62 106 LEU A C 1
ATOM 872 O O . LEU A 1 106 ? -9.612 -7.274 -2.821 1.00 96.62 106 LEU A O 1
ATOM 876 N N . MET A 1 107 ? -10.216 -7.159 -0.661 1.00 96.31 107 MET A N 1
ATOM 877 C CA . MET A 1 107 ? -9.738 -8.508 -0.326 1.00 96.31 107 MET A CA 1
ATOM 878 C C . MET A 1 107 ? -10.500 -9.598 -1.093 1.00 96.31 107 MET A C 1
ATOM 880 O O . MET A 1 107 ? -9.905 -10.590 -1.500 1.00 96.31 107 MET A O 1
ATOM 884 N N .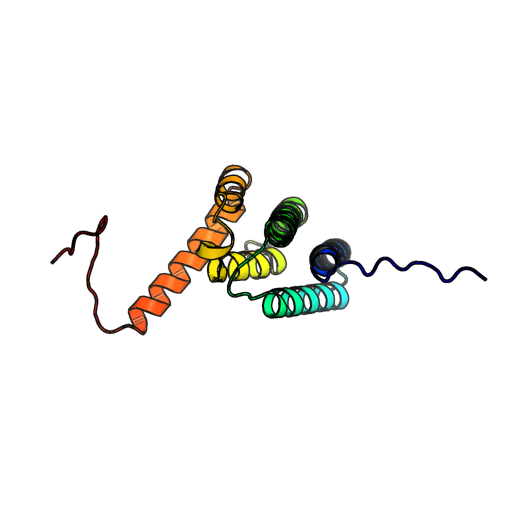 GLY A 1 108 ? -11.806 -9.409 -1.316 1.00 95.06 108 GLY A N 1
ATOM 885 C CA . GLY A 1 108 ? -12.616 -10.317 -2.134 1.00 95.06 108 GLY A CA 1
ATOM 886 C C . GLY A 1 108 ? -12.287 -10.255 -3.629 1.00 95.06 108 GLY A C 1
ATOM 887 O O . GLY A 1 108 ? -12.403 -11.263 -4.322 1.00 95.06 108 GLY A O 1
ATOM 888 N N . THR A 1 109 ? -11.857 -9.092 -4.123 1.00 96.19 109 THR A N 1
ATOM 889 C CA . THR A 1 109 ? -11.492 -8.881 -5.534 1.00 96.19 109 THR A CA 1
ATOM 890 C C . THR A 1 109 ? -10.068 -9.344 -5.847 1.00 96.19 109 THR A C 1
ATOM 892 O O . THR A 1 109 ? -9.826 -9.938 -6.897 1.00 96.19 109 THR A O 1
ATOM 895 N N . TYR A 1 110 ? -9.119 -9.088 -4.945 1.00 94.75 110 TYR A N 1
ATOM 896 C CA . TYR A 1 110 ? -7.692 -9.324 -5.145 1.00 94.75 110 TYR A CA 1
ATOM 897 C C . TYR A 1 110 ? -7.159 -10.295 -4.081 1.00 94.75 110 TYR A C 1
ATOM 899 O O . TYR A 1 110 ? -6.781 -9.884 -2.985 1.00 94.75 110 TYR A O 1
ATOM 907 N N . GLY A 1 111 ? -7.085 -11.589 -4.414 1.00 93.25 111 GLY A N 1
ATOM 908 C CA . GLY A 1 111 ? -6.586 -12.627 -3.497 1.00 93.25 111 GLY A CA 1
ATOM 909 C C . GLY A 1 111 ? -5.167 -12.350 -2.985 1.00 93.25 111 GLY A C 1
ATOM 910 O O . GLY A 1 111 ? -4.935 -12.381 -1.780 1.00 93.25 111 GLY A O 1
ATOM 911 N N . ASP A 1 112 ? -4.253 -11.946 -3.875 1.00 93.12 112 ASP A N 1
ATOM 912 C CA . ASP A 1 112 ? -2.888 -11.545 -3.498 1.00 93.12 112 ASP A CA 1
ATOM 913 C C . ASP A 1 112 ? -2.875 -10.413 -2.455 1.00 93.12 112 ASP A C 1
ATOM 915 O O . ASP A 1 112 ? -2.020 -10.377 -1.572 1.00 93.12 112 ASP A O 1
ATOM 919 N N . PHE A 1 113 ? -3.818 -9.468 -2.554 1.00 95.56 113 PHE A N 1
ATOM 920 C CA . PHE A 1 113 ? -3.930 -8.373 -1.592 1.00 95.56 113 PHE A CA 1
ATOM 921 C C . PHE A 1 113 ? -4.397 -8.881 -0.232 1.00 95.56 113 PHE A C 1
ATOM 923 O O . PHE A 1 113 ? -3.846 -8.467 0.789 1.00 95.56 113 PHE A O 1
ATOM 930 N N . ALA A 1 114 ? -5.359 -9.805 -0.205 1.00 96.56 114 ALA A N 1
ATOM 931 C CA . ALA A 1 114 ? -5.791 -10.439 1.034 1.00 96.56 114 ALA A CA 1
ATOM 932 C C . ALA A 1 114 ? -4.625 -11.165 1.730 1.00 96.56 114 ALA A C 1
ATOM 934 O O . ALA A 1 114 ? 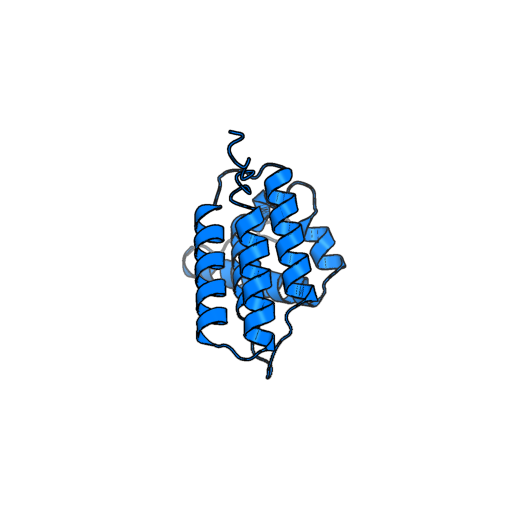-4.421 -10.977 2.933 1.00 96.56 114 ALA A O 1
ATOM 935 N N . ASP A 1 115 ? -3.819 -11.918 0.977 1.00 95.06 115 ASP A N 1
ATOM 936 C CA . ASP A 1 115 ? -2.662 -12.652 1.502 1.00 95.06 115 ASP A CA 1
ATOM 937 C C . ASP A 1 115 ? -1.573 -11.716 2.043 1.00 95.06 115 ASP A C 1
ATOM 939 O O . ASP A 1 115 ? -1.045 -11.906 3.151 1.00 95.06 115 ASP A O 1
ATOM 943 N N . ASP A 1 116 ? -1.240 -10.668 1.286 1.00 95.19 116 ASP A N 1
ATOM 944 C CA . ASP A 1 116 ? -0.254 -9.676 1.701 1.00 95.19 116 ASP A CA 1
ATOM 945 C C . ASP A 1 116 ? -0.713 -8.924 2.957 1.00 95.19 116 ASP A C 1
ATOM 947 O O . ASP A 1 116 ? 0.082 -8.758 3.893 1.00 95.19 116 ASP A O 1
ATOM 951 N N . LEU A 1 117 ? -1.989 -8.525 3.007 1.00 96.75 117 LEU A N 1
ATOM 952 C CA . LEU A 1 117 ? -2.578 -7.791 4.125 1.00 96.75 117 LEU A CA 1
ATOM 953 C C . LEU A 1 117 ? -2.620 -8.654 5.384 1.00 96.75 117 LEU A C 1
ATOM 955 O O . LEU A 1 117 ? -2.158 -8.219 6.441 1.00 96.75 117 LEU A O 1
ATOM 959 N N . LEU A 1 118 ? -3.091 -9.898 5.275 1.00 96.50 118 LEU A N 1
ATOM 960 C CA . LEU A 1 118 ? -3.115 -10.849 6.386 1.00 96.50 118 LEU A CA 1
ATOM 961 C C . LEU A 1 118 ? -1.712 -11.092 6.947 1.00 96.50 118 LEU A C 1
ATOM 963 O O . LEU A 1 118 ? -1.519 -11.151 8.166 1.00 96.50 118 LEU A O 1
ATOM 967 N N . SER A 1 119 ? -0.715 -11.189 6.070 1.00 94.38 119 SER A N 1
ATOM 968 C CA . SER A 1 119 ? 0.679 -11.346 6.479 1.00 94.38 119 SER A CA 1
ATOM 969 C C . SER A 1 119 ? 1.177 -10.146 7.290 1.00 94.38 119 SER A C 1
ATOM 971 O O . SER A 1 119 ? 1.822 -10.325 8.327 1.00 94.38 119 SER A O 1
ATOM 973 N N . ASP A 1 120 ? 0.872 -8.919 6.856 1.00 95.25 120 ASP A N 1
ATOM 974 C CA . ASP A 1 120 ? 1.287 -7.708 7.569 1.00 95.25 120 ASP A CA 1
ATOM 975 C C . ASP A 1 120 ? 0.525 -7.499 8.884 1.00 95.25 120 ASP A C 1
ATOM 977 O O . ASP A 1 120 ? 1.127 -7.084 9.879 1.00 95.25 120 ASP A O 1
ATOM 981 N N . LEU A 1 121 ? -0.761 -7.853 8.941 1.00 95.44 121 LEU A N 1
ATOM 982 C CA . LEU A 1 121 ? -1.532 -7.881 10.187 1.00 95.44 121 LEU A CA 1
ATOM 983 C C . LEU A 1 121 ? -0.950 -8.894 11.176 1.00 95.44 121 LEU A C 1
ATOM 985 O O . LEU A 1 121 ? -0.674 -8.545 12.322 1.00 95.44 121 LEU A O 1
ATOM 989 N N . THR A 1 122 ? -0.672 -10.116 10.720 1.00 94.25 122 THR A N 1
ATOM 990 C CA . THR A 1 122 ? -0.065 -11.172 11.544 1.00 94.25 122 THR A CA 1
ATOM 991 C C . THR A 1 122 ? 1.290 -10.730 12.092 1.00 94.25 122 THR A C 1
ATOM 993 O O . THR A 1 122 ? 1.585 -10.920 13.272 1.00 94.25 122 THR A O 1
ATOM 996 N N . ARG A 1 123 ? 2.123 -10.092 11.259 1.00 91.00 123 ARG A N 1
ATOM 997 C CA . ARG A 1 123 ? 3.411 -9.527 11.684 1.00 91.00 123 ARG A CA 1
ATOM 998 C C . ARG A 1 123 ? 3.233 -8.476 12.780 1.00 91.00 123 ARG A C 1
ATOM 1000 O O . ARG A 1 123 ? 3.994 -8.482 13.742 1.00 91.00 123 ARG A O 1
ATOM 1007 N N . ARG A 1 124 ? 2.243 -7.589 12.655 1.00 90.31 124 ARG A N 1
ATOM 1008 C CA . ARG A 1 124 ? 1.955 -6.562 13.669 1.00 90.31 124 ARG A CA 1
ATOM 1009 C C . ARG A 1 124 ? 1.481 -7.163 14.984 1.00 90.31 124 ARG A C 1
ATOM 1011 O O . ARG A 1 124 ? 1.960 -6.733 16.025 1.00 90.31 124 ARG A O 1
ATOM 1018 N N . ILE A 1 125 ? 0.599 -8.159 14.929 1.00 88.88 125 ILE A N 1
ATOM 1019 C CA . ILE A 1 125 ? 0.109 -8.866 16.119 1.00 88.88 125 ILE A CA 1
ATOM 1020 C C . ILE A 1 125 ? 1.284 -9.513 16.855 1.00 88.88 125 ILE A C 1
ATOM 1022 O O . ILE A 1 125 ? 1.484 -9.231 18.031 1.00 88.88 125 ILE A O 1
ATOM 1026 N N . LYS A 1 126 ? 2.141 -10.257 16.143 1.00 87.94 126 LYS A N 1
ATOM 1027 C CA . LYS A 1 126 ? 3.350 -10.864 16.726 1.00 87.94 126 LYS A CA 1
ATOM 1028 C C . LYS A 1 126 ? 4.256 -9.833 17.401 1.00 87.94 126 LYS A C 1
ATOM 1030 O O . LYS A 1 126 ? 4.767 -10.079 18.485 1.00 87.94 126 LYS A O 1
ATOM 1035 N N . LEU A 1 127 ? 4.467 -8.673 16.776 1.00 84.81 127 LEU A N 1
ATOM 1036 C CA . LEU A 1 127 ? 5.281 -7.607 17.370 1.00 84.81 127 LEU A CA 1
ATOM 1037 C C . LEU A 1 127 ? 4.625 -7.009 18.623 1.00 84.81 127 LEU A C 1
ATOM 1039 O O . LEU A 1 127 ? 5.320 -6.743 19.600 1.00 84.81 127 LEU A O 1
ATOM 1043 N N . ALA A 1 128 ? 3.303 -6.830 18.614 1.00 82.12 128 ALA A N 1
ATOM 1044 C CA . ALA A 1 128 ? 2.562 -6.333 19.767 1.00 82.12 128 ALA A CA 1
ATOM 1045 C C . ALA A 1 128 ? 2.590 -7.329 20.939 1.00 82.12 128 ALA A C 1
ATOM 1047 O O . ALA A 1 128 ? 2.780 -6.908 22.074 1.00 82.12 128 ALA A O 1
ATOM 1048 N N . GLU A 1 129 ? 2.477 -8.632 20.673 1.00 78.50 129 GLU A N 1
ATOM 1049 C CA . GLU A 1 129 ? 2.576 -9.697 21.684 1.00 78.50 129 GLU A CA 1
ATOM 1050 C C . GLU A 1 129 ? 3.971 -9.780 22.318 1.00 78.50 129 GLU A C 1
ATOM 1052 O O . GLU A 1 129 ? 4.097 -10.025 23.514 1.00 78.50 129 GLU A O 1
ATOM 1057 N N . VAL A 1 130 ? 5.032 -9.547 21.539 1.00 74.06 130 VAL A N 1
ATOM 1058 C CA . VAL A 1 130 ? 6.413 -9.553 22.052 1.00 74.06 130 VAL A CA 1
ATOM 1059 C C . VAL A 1 130 ? 6.691 -8.338 22.948 1.00 74.06 130 VAL A C 1
ATOM 1061 O O . VAL A 1 130 ? 7.514 -8.428 23.857 1.00 74.06 130 VAL A O 1
ATOM 1064 N N . TRP A 1 131 ? 6.030 -7.199 22.712 1.00 61.94 131 TRP A N 1
ATOM 1065 C CA . TRP A 1 131 ? 6.244 -5.960 23.478 1.00 61.94 131 TRP A CA 1
ATOM 1066 C C . TRP A 1 131 ? 5.249 -5.773 24.631 1.00 61.94 131 TRP A C 1
ATOM 1068 O O . TRP A 1 131 ? 5.586 -5.167 25.647 1.00 61.94 131 TRP A O 1
ATOM 1078 N N . GLY A 1 132 ? 4.034 -6.302 24.499 1.00 58.53 132 GLY A N 1
ATOM 1079 C CA . GLY A 1 132 ? 3.009 -6.328 25.534 1.00 58.53 132 GLY A CA 1
ATOM 1080 C C . GLY A 1 132 ? 3.152 -7.584 26.380 1.00 58.53 132 GLY A C 1
ATOM 1081 O O . GLY A 1 132 ? 2.481 -8.577 26.127 1.00 58.53 132 GLY A O 1
ATOM 1082 N N . GLY A 1 133 ? 4.031 -7.553 27.382 1.00 53.94 133 GLY A N 1
ATOM 1083 C CA . GLY A 1 133 ? 4.231 -8.648 28.333 1.00 53.94 133 GLY A CA 1
ATOM 1084 C C . GLY A 1 133 ? 3.021 -8.914 29.238 1.00 53.94 133 GLY A C 1
ATOM 1085 O O . GLY A 1 133 ? 3.129 -8.755 30.448 1.00 53.94 133 GLY A O 1
ATOM 1086 N N . THR A 1 134 ? 1.867 -9.299 28.691 1.00 51.91 134 THR A N 1
ATOM 1087 C CA . THR A 1 134 ? 0.758 -9.962 29.399 1.00 51.91 134 THR A CA 1
ATOM 1088 C C . THR A 1 134 ? -0.148 -10.642 28.367 1.00 51.91 134 THR A C 1
ATOM 1090 O O . THR A 1 134 ? -0.906 -9.997 27.647 1.00 51.91 134 THR A O 1
ATOM 1093 N N . GLN A 1 135 ? -0.036 -11.966 28.266 1.00 56.47 135 GLN A N 1
ATOM 1094 C CA . GLN A 1 135 ? -0.775 -12.785 27.311 1.00 56.47 135 GLN A CA 1
ATOM 1095 C C . GLN A 1 135 ? -2.146 -13.149 27.893 1.00 56.47 135 GLN A C 1
ATOM 1097 O O . GLN A 1 135 ? -2.313 -14.223 28.460 1.00 56.47 135 GLN A O 1
ATOM 1102 N N . HIS A 1 136 ? -3.134 -12.270 27.748 1.00 53.72 136 HIS A N 1
ATOM 1103 C CA . HIS A 1 136 ? -4.527 -12.685 27.893 1.00 53.72 136 HIS A CA 1
ATOM 1104 C C . HIS A 1 136 ? -4.990 -13.241 26.546 1.00 53.72 136 HIS A C 1
ATOM 1106 O O . HIS A 1 136 ? -5.102 -12.510 25.560 1.00 53.72 136 HIS A O 1
ATOM 1112 N N . ARG A 1 137 ? -5.193 -14.559 26.469 1.00 56.97 137 ARG A N 1
ATOM 1113 C CA . ARG A 1 137 ? -5.724 -15.194 25.260 1.00 56.97 137 ARG A CA 1
ATOM 1114 C C . ARG A 1 137 ? -7.212 -14.914 25.226 1.00 56.97 137 ARG A C 1
ATOM 1116 O O . ARG A 1 137 ? -7.933 -15.424 26.065 1.00 56.97 137 ARG A O 1
ATOM 1123 N N . TYR A 1 138 ? -7.675 -14.123 24.270 1.00 56.75 138 TYR A N 1
ATOM 1124 C CA . TYR A 1 138 ? -9.105 -13.959 24.044 1.00 56.75 138 TYR A CA 1
ATOM 1125 C C . TYR A 1 138 ? -9.512 -14.700 22.772 1.00 56.75 138 TYR A C 1
ATOM 1127 O O . TYR A 1 138 ? -8.917 -14.497 21.715 1.00 56.75 138 TYR A O 1
ATOM 1135 N N . LEU A 1 139 ? -10.546 -15.536 22.859 1.00 52.31 139 LEU A N 1
ATOM 1136 C CA . LEU A 1 139 ? -11.257 -16.083 21.702 1.00 52.31 139 LEU A CA 1
ATOM 1137 C C . LEU A 1 139 ? -12.677 -15.518 21.710 1.00 52.31 139 LEU A C 1
ATOM 1139 O O . LEU A 1 139 ? -13.415 -15.725 22.666 1.00 52.31 139 LEU A O 1
ATOM 1143 N N . ALA A 1 140 ? -13.055 -14.780 20.660 1.00 61.69 140 ALA A N 1
ATOM 1144 C CA . ALA A 1 140 ? -14.381 -14.156 20.539 1.00 61.69 140 ALA A CA 1
ATOM 1145 C C . ALA A 1 140 ? -14.797 -13.297 21.761 1.00 61.69 140 ALA A C 1
ATOM 1147 O O . ALA A 1 140 ? -15.957 -13.292 22.161 1.00 61.69 140 ALA A O 1
ATOM 1148 N N . GLY A 1 141 ? -13.844 -12.582 22.372 1.00 52.50 141 GLY A N 1
ATOM 1149 C CA . GLY A 1 141 ? -14.088 -11.760 23.566 1.00 52.50 141 GLY A CA 1
ATOM 1150 C C . GLY A 1 141 ? -14.132 -12.534 24.890 1.00 52.50 141 GLY A C 1
ATOM 1151 O O . GLY A 1 141 ? -14.408 -11.937 25.925 1.00 52.50 141 GLY A O 1
ATOM 1152 N N . ILE A 1 142 ? -13.840 -13.836 24.879 1.00 60.50 142 ILE A N 1
ATOM 1153 C CA . ILE A 1 142 ? -13.786 -14.689 26.071 1.00 60.50 142 ILE A CA 1
ATOM 1154 C C . ILE A 1 142 ? -12.329 -14.931 26.437 1.00 60.50 142 ILE A C 1
ATOM 1156 O O . ILE A 1 142 ? -11.556 -15.374 25.589 1.00 60.50 142 ILE A O 1
ATOM 1160 N N . GLU A 1 143 ? -11.965 -14.652 27.686 1.00 64.81 143 GLU A N 1
ATOM 1161 C CA . GLU A 1 143 ? -10.641 -14.964 28.217 1.00 64.81 143 GLU A CA 1
ATOM 1162 C C . GLU A 1 143 ? -10.467 -16.486 28.319 1.00 64.81 143 GLU A C 1
ATOM 1164 O O . GLU A 1 143 ? -11.284 -17.192 28.911 1.00 64.81 143 GLU A O 1
ATOM 1169 N N . VAL A 1 144 ? -9.417 -16.996 27.692 1.00 70.44 144 VAL A N 1
ATOM 1170 C CA . VAL A 1 144 ? -9.057 -18.407 27.632 1.00 70.44 144 VAL A CA 1
ATOM 1171 C C . VAL A 1 144 ? -7.847 -18.598 28.534 1.00 70.44 144 VAL A C 1
ATOM 1173 O O . VAL A 1 144 ? -6.746 -18.152 28.204 1.00 70.44 144 VAL A O 1
ATOM 1176 N N . CYS A 1 145 ? -8.078 -19.236 29.680 1.00 60.38 145 CYS A N 1
ATOM 1177 C CA . CYS A 1 145 ? -7.029 -19.665 30.603 1.00 60.38 145 CYS A CA 1
ATOM 1178 C C . CYS A 1 145 ? -6.117 -20.727 29.971 1.00 60.38 145 CYS A C 1
ATOM 1180 O O . CYS A 1 145 ? -6.643 -21.634 29.283 1.00 60.38 145 CYS A O 1
#